Protein AF-A0A9E4C520-F1 (afdb_monomer)

Mean predicted aligned error: 3.68 Å

Sequence (93 aa):
MQLLPQGQRRDLLSVALSRIVNEYQDHILPVDRKGAEWAAAFRTQAHRGGRVLDLGDALVAGTARAHELSVATRNVADFNGLDVDVINPWESR

Nearest PDB structures (foldseek):
  2h1c-assembly1_A  TM=8.422E-01  e=7.963E-05  Neisseria gon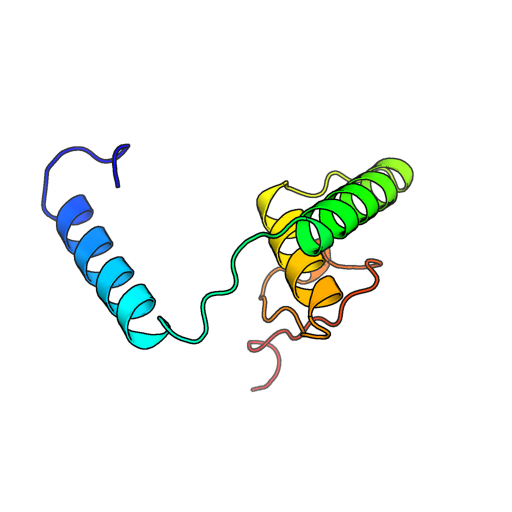orrhoeae
  2h1o-assembly1_A  TM=8.471E-01  e=1.964E-04  Neisseria gonorrhoeae
  5ecw-assembly1_A  TM=9.481E-01  e=1.07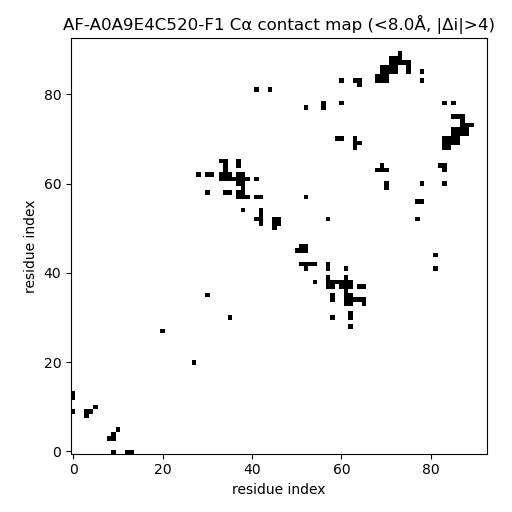0E-02  Shigella flexneri
  9h6a-assembly1_A  TM=8.437E-01  e=1.003E-02  Escherichia coli KLY
  6nkl-assembly1_A  TM=7.967E-01  e=1.240E-01  Haemophilus influenzae

Structure (mmCIF, N/CA/C/O backbone):
data_AF-A0A9E4C520-F1
#
_entry.id   AF-A0A9E4C520-F1
#
loop_
_atom_site.group_PDB
_atom_site.id
_atom_site.type_symbol
_atom_site.label_atom_id
_atom_site.label_alt_id
_atom_site.label_comp_id
_atom_site.label_asym_id
_atom_site.label_entity_id
_atom_site.label_seq_id
_atom_site.pdbx_PDB_ins_code
_atom_site.Cartn_x
_atom_site.Cartn_y
_atom_site.Cartn_z
_atom_site.occupancy
_atom_site.B_iso_or_equiv
_atom_site.auth_seq_id
_atom_site.auth_comp_id
_atom_site.auth_asym_id
_atom_site.auth_atom_id
_atom_site.pdbx_PDB_model_num
ATOM 1 N N . MET A 1 1 ? -3.933 10.134 14.129 1.00 73.44 1 MET A N 1
ATOM 2 C CA . MET A 1 1 ? -4.617 10.492 15.395 1.00 73.44 1 MET A CA 1
ATOM 3 C C . MET A 1 1 ? -3.678 11.117 16.418 1.00 73.44 1 MET A C 1
ATOM 5 O O . MET A 1 1 ? -3.966 12.207 16.883 1.00 73.44 1 MET A O 1
ATOM 9 N N . GLN A 1 2 ? -2.563 10.464 16.757 1.00 82.56 2 GLN A N 1
ATOM 10 C CA . GLN A 1 2 ? -1.687 10.867 17.870 1.00 82.56 2 GLN A CA 1
ATOM 11 C C . GLN A 1 2 ? -0.915 12.182 17.653 1.00 82.56 2 GLN A C 1
ATOM 13 O O . GLN A 1 2 ? -0.540 12.827 18.620 1.00 82.56 2 GLN A O 1
ATOM 18 N N . LEU A 1 3 ? -0.733 12.611 16.399 1.00 91.19 3 LEU A N 1
ATOM 19 C CA . LEU A 1 3 ? -0.137 13.912 16.064 1.00 91.19 3 LEU A CA 1
ATOM 20 C C . LEU A 1 3 ? -1.140 15.081 16.123 1.00 91.19 3 LEU A C 1
ATOM 22 O O . LEU A 1 3 ? -0.749 16.229 15.939 1.00 91.19 3 LEU A O 1
ATOM 26 N N . LEU A 1 4 ? -2.435 14.810 16.338 1.00 92.06 4 LEU A N 1
ATOM 27 C CA . LEU A 1 4 ? -3.453 15.852 16.468 1.00 92.06 4 LEU A CA 1
ATOM 28 C C . LEU A 1 4 ? -3.657 16.201 17.948 1.00 92.06 4 LEU A C 1
ATOM 30 O O . LEU A 1 4 ? -3.805 15.282 18.762 1.00 92.06 4 LEU A O 1
ATOM 34 N N . PRO A 1 5 ? -3.756 17.498 18.298 1.00 94.88 5 PRO A N 1
ATOM 35 C CA . PRO A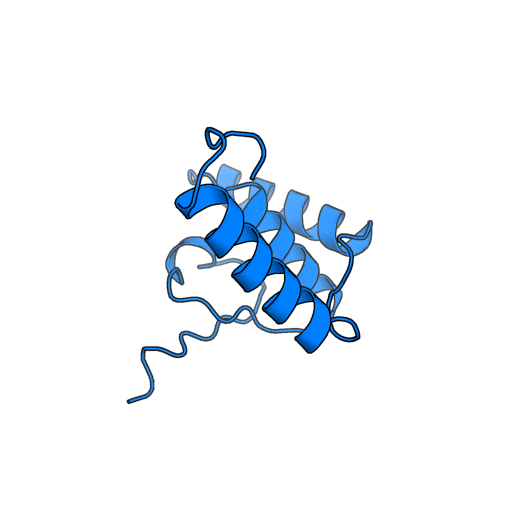 1 5 ? -4.196 17.912 19.623 1.00 94.88 5 PRO A CA 1
ATOM 36 C C . PRO A 1 5 ? -5.543 17.284 19.981 1.00 94.88 5 PRO A C 1
ATOM 38 O O . PRO A 1 5 ? -6.365 16.982 19.110 1.00 94.88 5 PRO A O 1
ATOM 41 N N . GLN A 1 6 ? -5.786 17.102 21.276 1.00 93.25 6 GLN A N 1
ATOM 42 C CA . GLN A 1 6 ? -7.097 16.675 21.748 1.00 93.25 6 GLN A CA 1
ATOM 43 C C . GLN A 1 6 ? -8.171 17.692 21.345 1.00 93.25 6 GLN A C 1
ATOM 45 O O . GLN A 1 6 ? -8.002 18.892 21.542 1.00 93.25 6 GLN A O 1
ATOM 50 N N . GLY A 1 7 ? -9.272 17.202 20.775 1.00 95.75 7 GLY A N 1
ATOM 51 C CA . GLY A 1 7 ? -10.397 18.032 20.368 1.00 95.75 7 GLY A CA 1
ATOM 52 C C . GLY A 1 7 ? -11.216 17.406 19.244 1.00 95.75 7 GLY A C 1
ATOM 53 O O . GLY A 1 7 ? -10.881 16.347 18.710 1.00 95.75 7 GLY A O 1
ATOM 54 N N . GLN A 1 8 ? -12.264 18.121 18.840 1.00 96.00 8 GLN A N 1
ATOM 55 C CA . GLN A 1 8 ? -13.292 17.637 17.917 1.00 96.00 8 GLN A CA 1
ATOM 56 C C . GLN A 1 8 ? -12.728 17.057 16.611 1.00 96.00 8 GLN A C 1
ATOM 58 O O . GLN A 1 8 ? -13.182 16.014 16.149 1.00 96.00 8 GLN A O 1
ATOM 63 N N . ARG A 1 9 ? -11.706 17.694 16.021 1.00 95.06 9 ARG A N 1
ATOM 64 C CA . ARG A 1 9 ? -11.078 17.215 14.778 1.00 95.06 9 ARG A CA 1
ATOM 65 C C . ARG A 1 9 ? -10.459 15.828 14.941 1.00 95.06 9 ARG A C 1
ATOM 67 O O . ARG A 1 9 ? -10.590 14.999 14.045 1.00 95.06 9 ARG A O 1
ATOM 74 N N . ARG A 1 10 ? -9.767 15.591 16.059 1.00 95.88 10 ARG A N 1
ATOM 75 C CA . ARG A 1 10 ? -9.177 14.289 16.372 1.00 95.88 10 ARG A CA 1
ATOM 76 C C . ARG A 1 10 ? -10.292 13.257 16.498 1.00 95.88 10 ARG A C 1
ATOM 78 O O . ARG A 1 10 ? -10.261 12.251 15.803 1.00 95.88 10 ARG A O 1
ATOM 85 N N . ASP A 1 11 ? -11.306 13.561 17.298 1.00 96.12 11 ASP A N 1
ATOM 86 C CA . ASP A 1 11 ? -12.367 12.610 17.620 1.00 96.12 11 ASP A CA 1
ATOM 87 C C . ASP A 1 11 ? -13.167 12.207 16.370 1.00 96.12 11 ASP A C 1
ATOM 89 O O . ASP A 1 11 ? -13.339 11.011 16.116 1.00 96.12 11 ASP A O 1
ATOM 93 N N . LEU A 1 12 ? -13.541 13.179 15.528 1.00 95.81 12 LEU A N 1
ATOM 94 C CA . LEU A 1 12 ? -14.223 12.931 14.253 1.00 95.81 12 LEU A CA 1
ATOM 95 C C . LEU A 1 12 ? -13.399 12.049 13.307 1.00 95.81 12 LEU A C 1
ATOM 97 O O . LEU A 1 12 ? -13.954 11.141 12.691 1.00 95.81 12 LEU A O 1
ATOM 101 N N . LEU A 1 13 ? -12.084 12.275 13.210 1.00 96.06 13 LEU A N 1
ATOM 102 C CA . LEU A 1 13 ? -11.210 11.450 12.373 1.00 96.06 13 LEU A CA 1
ATOM 103 C C . LEU A 1 13 ? -11.109 10.013 12.888 1.00 96.06 13 LEU A C 1
ATOM 105 O O . LEU A 1 13 ? -11.148 9.093 12.076 1.00 96.06 13 LEU A O 1
ATOM 109 N N . SER A 1 14 ? -11.025 9.794 14.204 1.00 95.31 14 SER A N 1
ATOM 110 C CA . SER A 1 14 ? -11.074 8.427 14.747 1.00 95.31 14 SER A CA 1
ATOM 111 C C . SER A 1 14 ? -12.394 7.740 14.457 1.00 95.31 14 SER A C 1
ATOM 113 O O . SER A 1 14 ? -12.379 6.591 14.041 1.00 95.31 14 SER A O 1
ATOM 115 N N . VAL A 1 15 ? -13.525 8.425 14.640 1.00 96.56 15 VAL A N 1
ATOM 116 C 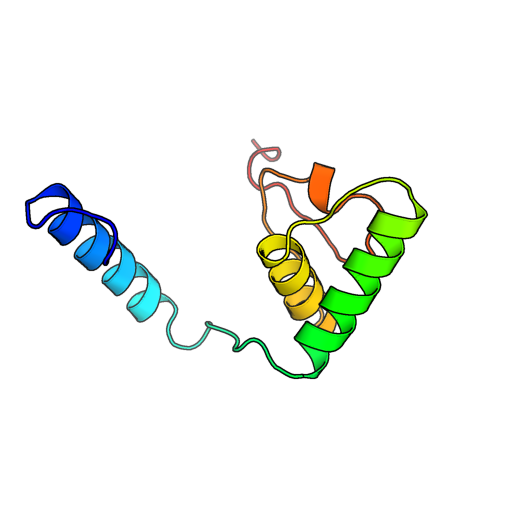CA . VAL A 1 15 ? -14.838 7.826 14.366 1.00 96.56 15 VAL A CA 1
ATOM 117 C C . VAL A 1 15 ? -14.961 7.457 12.890 1.00 96.56 15 VAL A C 1
ATOM 119 O O . VAL A 1 15 ? -15.393 6.351 12.576 1.00 96.56 15 VAL A O 1
ATOM 122 N N . ALA A 1 16 ? -14.559 8.352 11.985 1.00 96.31 16 ALA A N 1
ATOM 123 C CA . ALA A 1 16 ? -14.580 8.083 10.551 1.00 96.31 16 ALA A CA 1
ATOM 124 C C . ALA A 1 16 ? -13.670 6.902 10.176 1.00 96.31 16 ALA A C 1
ATOM 126 O O . ALA A 1 16 ? -14.103 6.006 9.455 1.00 96.31 16 ALA A O 1
ATOM 127 N N . LEU A 1 17 ? -12.445 6.861 10.710 1.00 95.75 17 LEU A N 1
ATOM 128 C CA . LEU A 1 17 ? -11.503 5.775 10.446 1.00 95.75 17 LEU A CA 1
ATOM 129 C C . LEU A 1 17 ? -12.015 4.434 10.980 1.00 95.75 17 LEU A C 1
ATOM 131 O O . LEU A 1 17 ? -12.023 3.457 10.239 1.00 95.75 17 LEU A O 1
ATOM 135 N N . SER A 1 18 ? -12.478 4.384 12.232 1.00 96.56 18 SER A N 1
ATOM 136 C CA . SER A 1 18 ? -13.002 3.154 12.833 1.00 96.56 18 SER A CA 1
ATOM 137 C C . SER A 1 18 ? -14.201 2.608 12.065 1.00 96.56 18 SER A C 1
ATOM 139 O O . SER A 1 18 ? -14.334 1.397 11.942 1.00 96.56 18 SER A O 1
ATOM 141 N N . ARG A 1 19 ? -15.062 3.479 11.521 1.00 97.62 19 ARG A N 1
ATOM 142 C CA . ARG A 1 19 ? -16.180 3.044 10.672 1.00 97.62 19 ARG A CA 1
ATOM 143 C C . ARG A 1 19 ? -15.685 2.314 9.427 1.00 97.62 19 ARG A C 1
ATOM 145 O O . ARG A 1 19 ? -16.122 1.196 9.201 1.00 97.62 19 ARG A O 1
ATOM 152 N N . ILE A 1 20 ? -14.743 2.905 8.689 1.00 96.56 20 ILE A N 1
ATOM 153 C CA . ILE A 1 20 ? -14.182 2.292 7.475 1.00 96.56 20 ILE A CA 1
ATOM 154 C C . ILE A 1 20 ? -13.465 0.980 7.816 1.00 96.56 20 ILE A C 1
ATOM 156 O O . ILE A 1 20 ? -13.693 -0.033 7.169 1.00 96.56 20 ILE A O 1
ATOM 160 N N . VAL A 1 21 ? -12.629 0.968 8.857 1.00 96.31 21 VAL A N 1
ATOM 161 C CA . VAL A 1 21 ? -11.892 -0.243 9.257 1.00 96.31 21 VAL A CA 1
ATOM 162 C C . VAL A 1 21 ? -12.844 -1.379 9.634 1.00 96.31 21 VAL A C 1
ATOM 164 O O . VAL A 1 21 ? -12.617 -2.513 9.230 1.00 96.31 21 VAL A O 1
ATOM 167 N N . ASN A 1 22 ? -13.922 -1.078 10.360 1.00 97.19 22 ASN A N 1
ATOM 168 C CA . ASN A 1 22 ? -14.913 -2.086 10.731 1.00 97.19 22 ASN A CA 1
ATOM 169 C C . ASN A 1 22 ? -15.725 -2.572 9.523 1.00 97.19 22 ASN A C 1
ATOM 171 O O . ASN A 1 22 ? -16.004 -3.761 9.421 1.00 97.19 22 ASN A O 1
ATOM 175 N N . GLU A 1 23 ? -16.098 -1.670 8.612 1.00 97.81 23 GLU A N 1
ATOM 176 C CA . GLU A 1 23 ? -16.855 -2.010 7.402 1.00 97.81 23 GLU A CA 1
ATOM 177 C C . GLU A 1 23 ? -16.080 -2.971 6.488 1.00 97.81 23 GLU A C 1
ATOM 179 O O . GLU A 1 23 ? -16.664 -3.902 5.942 1.00 97.81 23 GLU A O 1
ATOM 184 N N . TYR A 1 24 ? -14.759 -2.800 6.384 1.00 96.62 24 TYR A N 1
ATOM 185 C CA . TYR A 1 24 ? -13.889 -3.608 5.523 1.00 96.62 24 TYR A CA 1
ATOM 186 C C . TYR A 1 24 ? -13.053 -4.645 6.284 1.00 96.62 24 TYR A C 1
ATOM 188 O O . TYR A 1 24 ? -12.094 -5.159 5.720 1.00 96.62 24 TYR A O 1
ATOM 196 N N . GLN A 1 25 ? -13.381 -4.974 7.537 1.00 96.12 25 GLN A N 1
ATOM 197 C CA . GLN A 1 25 ? -12.525 -5.788 8.419 1.00 96.12 25 GLN A CA 1
ATOM 198 C C . GLN A 1 25 ? -12.028 -7.104 7.788 1.00 9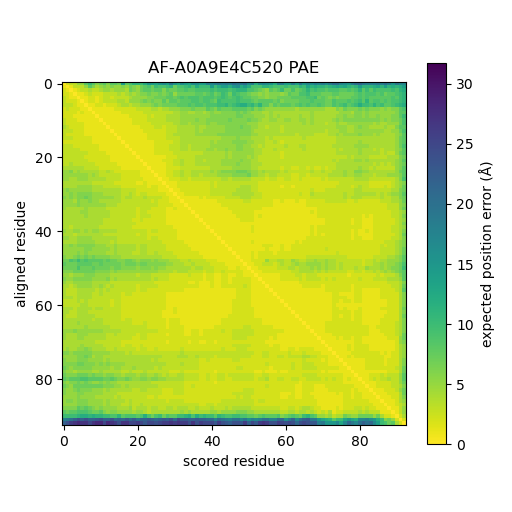6.12 25 GLN A C 1
ATOM 200 O O . GLN A 1 25 ? -10.854 -7.440 7.921 1.00 96.12 25 GLN A O 1
ATOM 205 N N . ASP A 1 26 ? -12.883 -7.794 7.027 1.00 96.38 26 ASP A N 1
ATOM 206 C CA . ASP A 1 26 ? -12.558 -9.071 6.368 1.00 96.38 26 ASP A CA 1
ATOM 207 C C . ASP A 1 26 ? -11.759 -8.903 5.059 1.00 96.38 26 ASP A C 1
ATOM 209 O O . ASP A 1 26 ? -11.355 -9.880 4.433 1.00 96.38 26 ASP A O 1
ATOM 213 N N . HIS A 1 27 ? -11.544 -7.659 4.630 1.00 95.50 27 HIS A N 1
ATOM 214 C CA . HIS A 1 27 ? -10.922 -7.269 3.361 1.00 95.50 27 HIS A CA 1
ATOM 215 C C . HIS A 1 27 ? -9.678 -6.388 3.578 1.00 95.50 27 HIS A C 1
ATOM 217 O O . HIS A 1 27 ? -9.156 -5.795 2.633 1.00 95.50 27 HIS A O 1
ATOM 223 N N . ILE A 1 28 ? -9.183 -6.292 4.818 1.00 95.56 28 ILE A N 1
ATOM 224 C CA . ILE A 1 28 ? -7.922 -5.616 5.138 1.00 95.56 28 ILE A CA 1
ATOM 225 C C . ILE A 1 28 ? -6.793 -6.638 5.046 1.00 95.56 28 ILE A C 1
ATOM 227 O O . ILE A 1 28 ? -6.614 -7.482 5.924 1.00 95.56 28 ILE A O 1
ATOM 231 N N . LEU A 1 29 ? -6.008 -6.541 3.976 1.00 95.69 29 LEU A N 1
ATOM 232 C CA . LEU A 1 29 ? -4.829 -7.380 3.804 1.00 95.69 29 LEU A CA 1
ATOM 233 C C . LEU A 1 29 ? -3.672 -6.867 4.675 1.00 95.69 29 LEU A C 1
ATOM 235 O O . LEU A 1 29 ? -3.370 -5.668 4.648 1.00 95.69 29 LEU A O 1
ATOM 239 N N . PRO A 1 30 ? -2.996 -7.745 5.438 1.00 94.88 30 PRO A N 1
ATOM 240 C CA . PRO A 1 30 ? -1.766 -7.372 6.112 1.00 94.88 30 PRO A CA 1
ATOM 241 C C . PRO A 1 30 ? -0.651 -7.151 5.086 1.00 94.88 30 PRO A C 1
ATOM 243 O O . PRO A 1 30 ? -0.596 -7.810 4.049 1.00 94.88 30 PRO A O 1
ATOM 246 N N . VAL A 1 31 ? 0.296 -6.275 5.417 1.00 92.25 31 VAL A N 1
ATOM 247 C CA . VAL A 1 31 ? 1.569 -6.219 4.692 1.00 92.25 31 VAL A CA 1
ATOM 248 C C . VAL A 1 31 ? 2.390 -7.434 5.108 1.00 92.25 31 VAL A C 1
ATOM 250 O O . VAL A 1 31 ? 2.991 -7.455 6.184 1.00 92.25 31 VAL A O 1
ATOM 253 N N . ASP A 1 32 ? 2.378 -8.464 4.272 1.00 95.62 32 ASP A N 1
ATOM 254 C CA . ASP A 1 32 ? 3.144 -9.682 4.491 1.00 95.62 32 ASP A CA 1
ATOM 255 C C . ASP A 1 32 ? 4.532 -9.618 3.829 1.00 95.62 32 ASP A C 1
ATOM 257 O O . ASP A 1 32 ? 4.925 -8.636 3.188 1.00 95.62 32 ASP A O 1
ATOM 261 N N . ARG A 1 33 ? 5.311 -10.690 3.996 1.00 98.12 33 ARG A N 1
ATOM 262 C CA . ARG A 1 33 ? 6.654 -10.786 3.414 1.00 98.12 33 ARG A CA 1
ATOM 263 C C . ARG A 1 33 ? 6.630 -10.662 1.886 1.00 98.12 33 ARG A C 1
ATOM 265 O O . ARG A 1 33 ? 7.502 -9.999 1.334 1.00 98.12 33 ARG A O 1
ATOM 272 N N . LYS A 1 34 ? 5.657 -11.280 1.208 1.00 97.81 34 LYS A N 1
ATOM 273 C CA . LYS A 1 34 ? 5.580 -11.283 -0.260 1.00 97.81 34 LYS A CA 1
ATOM 274 C C . LYS A 1 34 ? 5.273 -9.875 -0.775 1.00 97.81 34 LYS A C 1
ATOM 276 O O . LYS A 1 34 ? 5.924 -9.415 -1.711 1.00 97.81 34 LYS A O 1
ATOM 281 N N . GLY A 1 35 ? 4.345 -9.167 -0.132 1.00 98.06 35 GLY A N 1
ATOM 282 C CA . GLY A 1 35 ? 4.046 -7.766 -0.421 1.00 98.06 35 GLY A CA 1
ATOM 283 C C . GLY A 1 35 ? 5.256 -6.855 -0.201 1.00 98.06 35 GLY A C 1
ATOM 284 O O . GLY A 1 35 ? 5.566 -6.022 -1.053 1.00 98.06 35 GLY A O 1
ATOM 285 N N . ALA A 1 36 ? 5.997 -7.054 0.894 1.00 98.38 36 ALA A N 1
ATOM 286 C CA . ALA A 1 36 ? 7.208 -6.287 1.190 1.00 98.38 36 ALA A CA 1
ATOM 287 C C . ALA A 1 36 ? 8.354 -6.543 0.188 1.00 98.38 36 ALA A C 1
ATOM 289 O O . ALA A 1 36 ? 9.056 -5.606 -0.197 1.00 98.38 36 ALA A O 1
ATOM 290 N N . GLU A 1 37 ? 8.534 -7.788 -0.266 1.00 98.50 37 GLU A N 1
ATOM 291 C CA . GLU A 1 37 ? 9.518 -8.150 -1.297 1.00 98.50 37 GLU A CA 1
ATOM 292 C C . GLU A 1 37 ? 9.216 -7.445 -2.629 1.00 98.50 37 GLU A C 1
ATOM 294 O O . GLU A 1 37 ? 10.110 -6.830 -3.221 1.00 98.50 37 GLU A O 1
ATOM 299 N N . TRP A 1 38 ? 7.951 -7.439 -3.062 1.00 98.31 38 TRP A N 1
ATOM 300 C CA . TRP A 1 38 ? 7.533 -6.688 -4.250 1.00 98.31 38 TRP A CA 1
ATOM 301 C C . TRP A 1 38 ? 7.704 -5.178 -4.083 1.00 98.31 38 TRP A C 1
ATOM 303 O O . TRP A 1 38 ? 8.208 -4.515 -4.990 1.00 98.31 38 TRP A O 1
ATOM 313 N N . ALA A 1 39 ? 7.367 -4.629 -2.916 1.00 98.38 39 ALA A N 1
ATOM 314 C CA . ALA A 1 39 ? 7.571 -3.213 -2.628 1.00 98.38 39 ALA A CA 1
ATOM 315 C C . ALA A 1 39 ? 9.051 -2.810 -2.763 1.00 98.38 39 ALA A C 1
ATOM 317 O O . ALA A 1 39 ? 9.374 -1.786 -3.372 1.00 98.38 39 ALA A O 1
ATOM 318 N N . ALA A 1 40 ? 9.973 -3.630 -2.249 1.00 98.31 40 ALA A N 1
ATOM 319 C CA . ALA A 1 40 ? 11.410 -3.404 -2.393 1.00 98.31 40 ALA A CA 1
ATOM 320 C C . ALA A 1 40 ? 11.867 -3.467 -3.863 1.00 98.31 40 ALA A C 1
ATOM 322 O O . ALA A 1 40 ? 12.679 -2.639 -4.297 1.00 98.31 40 ALA A O 1
ATOM 323 N N . ALA A 1 41 ? 11.321 -4.405 -4.643 1.00 98.31 41 ALA A N 1
ATOM 324 C CA . ALA A 1 41 ? 11.593 -4.517 -6.073 1.00 98.31 41 ALA A CA 1
ATOM 325 C C . ALA A 1 41 ? 11.120 -3.270 -6.841 1.00 98.31 41 ALA A C 1
ATOM 327 O O . ALA A 1 41 ? 11.907 -2.679 -7.585 1.00 98.31 41 ALA A O 1
ATOM 328 N N . PHE A 1 42 ? 9.895 -2.798 -6.596 1.00 98.25 42 PHE A N 1
ATOM 329 C CA . PHE A 1 42 ? 9.350 -1.595 -7.232 1.00 98.25 42 PHE A CA 1
ATOM 330 C C . PHE A 1 42 ? 10.117 -0.327 -6.865 1.00 98.25 42 PHE A C 1
ATOM 332 O O . PHE A 1 42 ? 10.434 0.475 -7.745 1.00 98.25 42 PHE A O 1
ATOM 339 N N . ARG A 1 43 ? 10.513 -0.153 -5.597 1.00 98.06 43 ARG A N 1
ATOM 340 C CA . ARG A 1 43 ? 11.362 0.988 -5.207 1.00 98.06 43 ARG A CA 1
ATOM 341 C C . ARG A 1 43 ? 12.730 0.936 -5.879 1.00 98.06 43 ARG A C 1
ATOM 343 O O . ARG A 1 43 ? 13.233 1.971 -6.307 1.00 98.06 43 ARG A O 1
ATOM 350 N N . THR A 1 44 ? 13.310 -0.256 -6.020 1.00 97.75 44 THR A N 1
ATOM 351 C CA . THR A 1 44 ? 14.577 -0.449 -6.743 1.00 97.75 44 THR A CA 1
ATOM 352 C C . THR A 1 44 ? 14.433 -0.109 -8.227 1.00 97.75 44 THR A C 1
ATOM 354 O O . THR A 1 44 ? 15.286 0.581 -8.784 1.00 97.75 44 THR A O 1
ATOM 357 N N . GLN A 1 45 ? 13.349 -0.556 -8.866 1.00 96.94 45 GLN A N 1
ATOM 358 C CA . GLN A 1 45 ? 13.033 -0.239 -10.259 1.00 96.94 45 GLN A CA 1
ATOM 359 C C . GLN A 1 45 ? 12.868 1.272 -10.462 1.00 96.94 45 GLN A C 1
ATOM 361 O O . GLN A 1 45 ? 13.518 1.846 -11.335 1.00 96.94 45 GLN A O 1
ATOM 366 N N . ALA A 1 46 ? 12.058 1.922 -9.621 1.00 96.12 46 ALA A N 1
ATOM 367 C CA . ALA A 1 46 ? 11.850 3.365 -9.645 1.00 96.12 46 ALA A CA 1
ATOM 368 C C . ALA A 1 46 ? 13.180 4.119 -9.494 1.00 96.12 46 ALA A C 1
ATOM 370 O O . ALA A 1 46 ? 13.503 4.981 -10.313 1.00 96.12 46 ALA A O 1
ATOM 371 N N . HIS A 1 47 ? 13.997 3.728 -8.513 1.00 96.50 47 HIS A N 1
ATOM 372 C CA . HIS A 1 47 ? 15.291 4.355 -8.263 1.00 96.50 47 HIS A CA 1
ATOM 373 C C . HIS A 1 47 ? 16.238 4.247 -9.465 1.00 96.50 47 HIS A C 1
ATOM 375 O O . HIS A 1 47 ? 16.847 5.239 -9.861 1.00 96.50 47 HIS A O 1
ATOM 381 N N . ARG A 1 48 ? 16.315 3.070 -10.104 1.00 95.94 48 ARG A N 1
ATOM 382 C CA . ARG A 1 48 ? 17.095 2.874 -11.341 1.00 95.94 48 ARG A CA 1
ATOM 383 C C . ARG A 1 48 ? 16.585 3.729 -12.503 1.00 95.94 48 ARG A C 1
ATOM 385 O O . ARG A 1 48 ? 17.376 4.114 -13.355 1.00 95.94 48 ARG A O 1
ATOM 392 N N . GLY A 1 49 ? 15.293 4.044 -12.517 1.00 93.62 49 GLY A N 1
ATOM 393 C CA . GLY A 1 49 ? 14.667 4.973 -13.457 1.00 93.62 49 GLY A CA 1
ATOM 394 C C . GLY A 1 49 ? 14.782 6.453 -13.072 1.00 93.62 49 GLY A C 1
ATOM 395 O O . GLY A 1 49 ? 14.128 7.278 -13.701 1.00 93.62 49 GLY A O 1
ATOM 396 N N . GLY A 1 50 ? 15.556 6.808 -12.038 1.00 95.06 50 GLY A N 1
ATOM 397 C CA . GLY A 1 50 ? 15.752 8.199 -11.609 1.00 95.06 50 GLY A CA 1
ATOM 398 C C . GLY A 1 50 ? 14.563 8.814 -10.861 1.00 95.06 50 GLY A C 1
ATO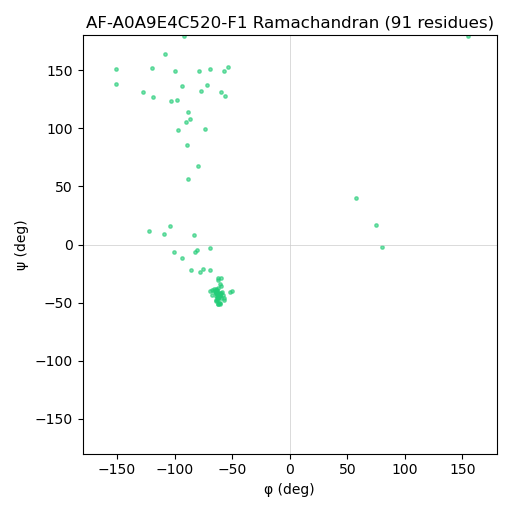M 399 O O . GLY A 1 50 ? 14.492 10.033 -10.723 1.00 95.06 50 GLY A O 1
ATOM 400 N N . ARG A 1 51 ? 13.630 7.990 -10.373 1.00 94.88 51 ARG A N 1
ATOM 401 C CA . ARG A 1 51 ? 12.430 8.416 -9.638 1.00 94.88 51 ARG A CA 1
ATOM 402 C C . ARG A 1 51 ? 12.409 7.823 -8.232 1.00 94.88 51 ARG A C 1
ATOM 404 O O . ARG A 1 51 ? 12.966 6.758 -7.975 1.00 94.88 51 ARG A O 1
ATOM 411 N N . VAL A 1 52 ? 11.766 8.520 -7.301 1.00 94.19 52 VAL A N 1
ATOM 412 C CA . VAL A 1 52 ? 11.555 8.034 -5.933 1.00 94.19 52 VAL A CA 1
ATOM 413 C C . VAL A 1 52 ? 10.112 7.569 -5.820 1.00 94.19 52 VAL A C 1
ATOM 415 O O . VAL A 1 52 ? 9.204 8.345 -6.086 1.00 94.19 52 VAL A O 1
ATOM 418 N N . LEU A 1 53 ? 9.915 6.310 -5.431 1.00 96.19 53 LEU A N 1
ATOM 419 C CA . LEU A 1 53 ? 8.608 5.780 -5.051 1.00 96.19 53 LEU A CA 1
ATOM 420 C C . LEU A 1 53 ? 8.492 5.807 -3.523 1.00 96.19 53 LEU A C 1
ATOM 422 O O . LEU A 1 53 ? 9.370 5.263 -2.828 1.00 96.19 53 LEU A O 1
ATOM 426 N N . ASP A 1 54 ? 7.441 6.461 -3.019 1.00 96.94 54 ASP A N 1
ATOM 427 C CA . ASP A 1 54 ? 7.144 6.520 -1.587 1.00 96.94 54 ASP A CA 1
ATOM 428 C C . ASP A 1 54 ? 6.985 5.110 -1.002 1.00 96.94 54 ASP A C 1
ATOM 430 O O . ASP A 1 54 ? 6.586 4.166 -1.688 1.00 96.94 54 ASP A O 1
ATOM 434 N N . LEU A 1 55 ? 7.339 4.942 0.274 1.00 96.94 55 LEU A N 1
ATOM 435 C CA . LEU A 1 55 ? 7.241 3.635 0.920 1.00 96.94 55 LEU A CA 1
ATOM 436 C C . LEU A 1 55 ? 5.787 3.151 0.996 1.00 96.94 55 LEU A C 1
ATOM 438 O O . LEU A 1 55 ? 5.548 1.966 0.780 1.00 96.94 55 LEU A O 1
ATOM 442 N N . GLY A 1 56 ? 4.831 4.037 1.284 1.00 97.25 56 GLY A N 1
ATOM 443 C CA . GLY A 1 56 ? 3.414 3.695 1.354 1.00 97.25 56 GLY A CA 1
ATOM 444 C C . GLY A 1 56 ? 2.890 3.191 0.014 1.00 97.25 56 GLY A C 1
ATOM 445 O O . GLY A 1 56 ? 2.340 2.092 -0.049 1.00 97.25 56 GLY A O 1
ATOM 446 N N . ASP A 1 57 ? 3.148 3.932 -1.065 1.00 97.69 57 ASP A N 1
ATOM 447 C CA . ASP A 1 57 ? 2.730 3.539 -2.417 1.00 97.69 57 ASP A CA 1
ATOM 448 C C . ASP A 1 57 ? 3.403 2.241 -2.872 1.00 97.69 57 ASP A C 1
ATOM 450 O O . ASP A 1 57 ? 2.753 1.372 -3.455 1.00 97.69 57 ASP A O 1
ATOM 454 N N . ALA A 1 58 ? 4.683 2.051 -2.541 1.00 98.12 58 ALA A N 1
ATOM 455 C CA . ALA A 1 58 ? 5.379 0.801 -2.820 1.00 98.12 58 ALA A CA 1
ATOM 456 C C . ALA A 1 58 ? 4.758 -0.394 -2.087 1.00 98.12 58 ALA A C 1
ATOM 458 O O . ALA A 1 58 ? 4.637 -1.465 -2.676 1.00 98.12 58 ALA A O 1
ATOM 459 N N . LEU A 1 59 ? 4.366 -0.228 -0.820 1.00 98.44 59 LEU A N 1
ATOM 460 C CA . LEU A 1 59 ? 3.707 -1.282 -0.045 1.00 98.44 59 LEU A CA 1
ATOM 461 C C . LEU A 1 59 ? 2.309 -1.592 -0.589 1.00 98.44 59 LEU A C 1
ATOM 463 O O . LEU A 1 59 ? 1.947 -2.765 -0.673 1.00 98.44 59 LEU A O 1
ATOM 467 N N . VAL A 1 60 ? 1.549 -0.577 -1.010 1.00 98.06 60 VAL A N 1
ATOM 468 C CA . VAL A 1 60 ? 0.246 -0.763 -1.668 1.00 98.06 60 VAL A CA 1
ATOM 469 C C . VAL A 1 60 ? 0.412 -1.520 -2.987 1.00 98.06 60 VAL A C 1
ATOM 471 O O . VAL A 1 60 ? -0.230 -2.553 -3.176 1.00 98.06 60 VAL A O 1
ATOM 474 N N . ALA A 1 61 ? 1.320 -1.073 -3.862 1.00 98.12 61 ALA A N 1
ATOM 475 C CA . ALA A 1 61 ? 1.616 -1.737 -5.132 1.00 98.12 61 ALA A CA 1
ATOM 476 C C . ALA A 1 61 ? 2.111 -3.173 -4.925 1.00 98.12 61 ALA A C 1
ATOM 478 O O . ALA A 1 61 ? 1.650 -4.099 -5.588 1.00 98.12 61 ALA A O 1
ATOM 479 N N . GLY A 1 62 ? 3.044 -3.365 -3.990 1.00 98.31 62 GLY A N 1
ATOM 480 C CA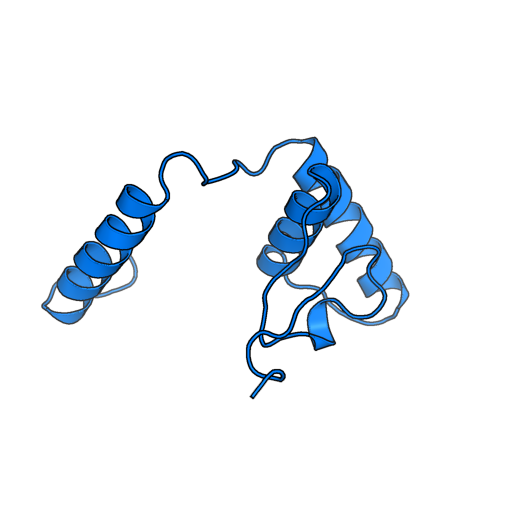 . GLY A 1 62 ? 3.631 -4.666 -3.699 1.00 98.31 62 GLY A CA 1
ATOM 481 C C . GLY A 1 62 ? 2.608 -5.658 -3.156 1.00 98.31 62 GLY A C 1
ATOM 482 O O . GLY A 1 62 ? 2.579 -6.806 -3.593 1.00 98.31 62 GLY A O 1
ATOM 483 N N . THR A 1 63 ? 1.719 -5.205 -2.269 1.00 98.31 63 THR A N 1
ATOM 484 C CA . THR A 1 63 ? 0.605 -6.018 -1.758 1.00 98.31 63 THR A CA 1
ATOM 485 C C . THR A 1 63 ? -0.366 -6.369 -2.883 1.00 98.31 63 THR A C 1
ATOM 487 O O . THR A 1 63 ? -0.686 -7.541 -3.065 1.00 98.31 63 THR A O 1
ATOM 490 N N . ALA A 1 64 ? -0.778 -5.395 -3.700 1.00 98.12 64 ALA A N 1
ATOM 491 C CA . ALA A 1 64 ? -1.660 -5.655 -4.835 1.00 98.12 64 ALA A CA 1
ATOM 492 C C . ALA A 1 64 ? -1.052 -6.696 -5.791 1.00 98.12 64 ALA A C 1
ATOM 494 O O . ALA A 1 64 ? -1.695 -7.693 -6.115 1.00 98.12 64 ALA A O 1
ATOM 495 N N . ARG A 1 65 ? 0.233 -6.551 -6.136 1.00 97.94 65 ARG A N 1
ATOM 496 C CA . ARG A 1 65 ? 0.938 -7.511 -6.991 1.00 97.94 65 ARG A CA 1
ATOM 497 C C . ARG A 1 65 ? 1.056 -8.900 -6.363 1.00 97.94 65 ARG A C 1
ATOM 499 O O . ARG A 1 65 ? 0.895 -9.903 -7.058 1.00 97.94 65 ARG A O 1
ATOM 506 N N . ALA A 1 66 ? 1.323 -8.978 -5.061 1.00 97.69 66 ALA A N 1
ATOM 507 C CA . ALA A 1 66 ? 1.440 -10.241 -4.337 1.00 97.69 66 ALA A CA 1
ATOM 508 C C . ALA A 1 66 ? 0.140 -11.063 -4.342 1.00 97.69 66 ALA A C 1
ATOM 510 O O . ALA A 1 66 ? 0.218 -12.298 -4.318 1.00 97.69 66 A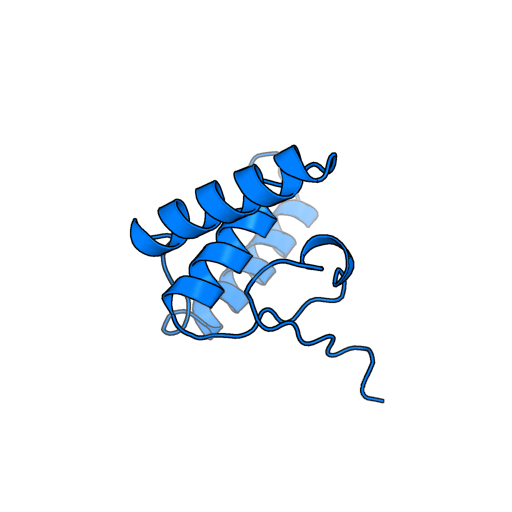LA A O 1
ATOM 511 N N . HIS A 1 67 ? -1.008 -10.383 -4.393 1.00 96.81 67 HIS A N 1
ATOM 512 C CA . HIS A 1 67 ? -2.351 -10.958 -4.321 1.00 96.81 67 HIS A CA 1
ATOM 513 C C . HIS A 1 67 ? -3.129 -10.907 -5.648 1.00 96.81 67 HIS A C 1
ATOM 515 O O . HIS A 1 67 ? -4.313 -11.221 -5.646 1.00 96.81 67 HIS A O 1
ATOM 521 N N . GLU A 1 68 ? -2.480 -10.540 -6.761 1.00 96.62 68 GLU A N 1
ATOM 522 C CA . GLU A 1 68 ? -3.108 -10.447 -8.095 1.00 96.62 68 GLU A CA 1
ATOM 523 C C . GLU A 1 68 ? -4.308 -9.479 -8.130 1.00 96.62 68 GLU A C 1
ATOM 525 O O . GLU A 1 68 ? -5.336 -9.733 -8.752 1.00 96.62 68 GLU A O 1
ATOM 530 N N . LEU A 1 69 ? -4.168 -8.348 -7.435 1.00 97.50 69 LEU A N 1
ATOM 531 C CA . LEU A 1 69 ? -5.159 -7.276 -7.356 1.00 97.50 69 LEU A CA 1
ATOM 532 C C . LEU A 1 69 ? -4.707 -6.041 -8.143 1.00 97.50 69 LEU A C 1
ATOM 534 O O . LEU A 1 69 ? -3.523 -5.859 -8.431 1.00 97.50 69 LEU A O 1
ATOM 538 N N . SER A 1 70 ? -5.655 -5.142 -8.410 1.00 97.75 70 SER A N 1
ATOM 539 C CA . SER A 1 70 ? -5.394 -3.824 -8.996 1.00 97.75 70 SER A CA 1
ATOM 540 C C . SER A 1 70 ? -5.385 -2.721 -7.933 1.00 97.75 70 SER A C 1
ATOM 542 O O . SER A 1 70 ? -6.131 -2.771 -6.952 1.00 97.75 70 SER A O 1
ATOM 544 N N . VAL A 1 71 ? -4.587 -1.676 -8.152 1.00 97.75 71 VAL A N 1
ATOM 545 C CA . VAL A 1 71 ? -4.578 -0.463 -7.327 1.00 97.75 71 VAL A CA 1
ATOM 546 C C . VAL A 1 71 ? -5.604 0.530 -7.871 1.00 97.75 71 VAL A C 1
ATOM 548 O O . VAL A 1 71 ? -5.443 1.074 -8.962 1.00 97.75 71 VAL A O 1
ATOM 551 N N . ALA A 1 72 ? -6.649 0.814 -7.094 1.00 96.81 72 ALA A N 1
ATOM 552 C CA . ALA A 1 72 ? -7.594 1.883 -7.403 1.00 96.81 72 ALA A CA 1
ATOM 553 C C . ALA A 1 72 ? -7.088 3.219 -6.832 1.00 96.81 72 ALA A C 1
ATOM 555 O O . ALA A 1 72 ? -7.098 3.424 -5.618 1.00 96.81 72 ALA A O 1
ATOM 556 N N . THR A 1 73 ? -6.635 4.141 -7.684 1.00 96.19 73 THR A N 1
ATOM 557 C CA . THR A 1 73 ? -6.045 5.412 -7.232 1.00 96.19 73 THR A CA 1
ATOM 558 C C . THR A 1 73 ? -6.245 6.541 -8.234 1.00 96.19 73 THR A C 1
ATOM 560 O O . THR A 1 73 ? -6.297 6.329 -9.441 1.00 96.19 73 THR A O 1
ATOM 563 N N . ARG A 1 74 ? -6.312 7.778 -7.730 1.00 96.38 74 ARG A N 1
ATOM 564 C CA . ARG A 1 74 ? -6.209 8.980 -8.571 1.00 96.38 74 ARG A CA 1
ATOM 565 C C . ARG A 1 74 ? -4.753 9.275 -8.952 1.00 96.38 74 ARG A C 1
ATOM 567 O O . ARG A 1 74 ? -4.502 9.954 -9.940 1.00 96.38 74 ARG A O 1
ATOM 574 N N . ASN A 1 75 ? -3.794 8.802 -8.157 1.00 94.56 75 ASN A N 1
ATOM 575 C CA . ASN A 1 75 ? -2.372 9.097 -8.313 1.00 94.56 75 ASN A CA 1
ATOM 576 C C . ASN A 1 75 ? -1.678 8.095 -9.249 1.00 94.56 75 ASN A C 1
ATOM 578 O O . ASN A 1 75 ? -0.736 7.412 -8.863 1.00 94.56 75 ASN A O 1
ATOM 582 N N . VAL A 1 76 ? -2.176 7.965 -10.480 1.00 95.81 76 VAL A N 1
ATOM 583 C CA . VAL A 1 76 ? -1.717 6.937 -11.435 1.00 95.81 76 VAL A CA 1
ATOM 584 C C . VAL A 1 76 ? -0.221 7.073 -11.759 1.00 95.81 76 VAL A C 1
ATOM 586 O O . VAL A 1 76 ? 0.479 6.076 -11.922 1.00 95.81 76 VAL A O 1
ATOM 589 N N . ALA A 1 77 ? 0.297 8.305 -11.791 1.00 93.94 77 ALA A N 1
ATOM 590 C CA . ALA A 1 77 ? 1.674 8.608 -12.186 1.00 93.94 77 ALA A CA 1
ATOM 591 C C . ALA A 1 77 ? 2.752 7.926 -11.318 1.00 93.94 77 ALA A C 1
ATOM 593 O O . ALA A 1 77 ? 3.846 7.614 -11.811 1.00 93.94 77 ALA A O 1
ATOM 594 N N . ASP A 1 78 ? 2.449 7.655 -10.049 1.00 93.06 78 ASP A N 1
ATOM 595 C CA . ASP A 1 78 ? 3.392 7.017 -9.128 1.00 93.06 78 ASP A CA 1
ATOM 596 C C . ASP A 1 78 ? 3.543 5.512 -9.386 1.00 93.06 78 ASP A C 1
ATOM 598 O O . ASP A 1 78 ? 4.604 4.942 -9.121 1.00 93.06 78 ASP A O 1
ATOM 602 N N . PHE A 1 79 ? 2.558 4.900 -10.044 1.00 95.88 79 PHE A N 1
ATOM 603 C CA . PHE A 1 79 ? 2.537 3.473 -10.369 1.00 95.88 79 PHE A CA 1
ATOM 604 C C . PHE A 1 79 ? 2.946 3.176 -11.821 1.00 95.88 79 PHE A C 1
ATOM 606 O O . PHE A 1 79 ? 3.134 2.018 -12.188 1.00 95.88 79 PHE A O 1
ATOM 613 N N . ASN A 1 80 ? 3.143 4.206 -12.650 1.00 92.38 80 ASN A N 1
ATOM 614 C CA . ASN A 1 80 ? 3.540 4.043 -14.048 1.00 92.38 80 ASN A CA 1
ATOM 615 C C . ASN A 1 80 ? 4.842 3.239 -14.200 1.00 92.38 80 ASN A C 1
ATOM 617 O O . ASN A 1 80 ? 5.882 3.586 -13.635 1.00 92.38 80 ASN A O 1
ATOM 621 N N . GLY A 1 81 ? 4.788 2.199 -15.036 1.00 91.25 81 GLY A N 1
ATOM 622 C CA . GLY A 1 81 ? 5.924 1.326 -15.336 1.00 91.25 81 GLY A CA 1
ATOM 623 C C . GLY A 1 81 ? 6.197 0.249 -14.284 1.00 91.25 81 GLY A C 1
ATOM 624 O O . GLY A 1 81 ? 7.106 -0.557 -14.485 1.00 91.25 81 GLY A O 1
ATOM 625 N N 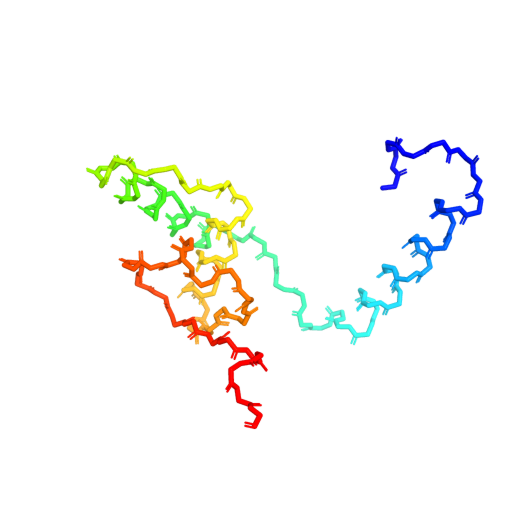. LEU A 1 82 ? 5.432 0.212 -13.190 1.00 96.19 82 LEU A N 1
ATOM 626 C CA . LEU A 1 82 ? 5.428 -0.923 -12.273 1.00 96.19 82 LEU A CA 1
ATOM 627 C C . LEU A 1 82 ? 4.583 -2.057 -12.863 1.00 96.19 82 LEU A C 1
ATOM 629 O O . LEU A 1 82 ? 3.607 -1.819 -13.569 1.00 96.19 82 LEU A O 1
ATOM 633 N N . ASP A 1 83 ? 4.954 -3.294 -12.548 1.00 96.25 83 ASP A N 1
ATOM 634 C CA . ASP A 1 83 ? 4.189 -4.490 -12.916 1.00 96.25 83 ASP A CA 1
ATOM 635 C C . ASP A 1 83 ? 3.006 -4.684 -11.951 1.00 96.25 83 ASP A C 1
ATOM 637 O O . ASP A 1 83 ? 3.018 -5.582 -11.111 1.00 96.25 83 ASP A O 1
ATOM 641 N N . VAL A 1 84 ? 2.030 -3.773 -11.997 1.00 97.00 84 VAL A N 1
ATOM 642 C CA . VAL A 1 84 ? 0.785 -3.818 -11.217 1.00 97.00 84 VAL A CA 1
ATOM 643 C C . VAL A 1 84 ? -0.334 -3.118 -11.988 1.00 97.00 84 VAL A C 1
ATOM 645 O O . VAL A 1 84 ? -0.118 -2.055 -12.571 1.00 97.00 84 VAL A O 1
ATOM 648 N N . ASP A 1 85 ? -1.535 -3.693 -11.978 1.00 97.31 85 ASP A N 1
ATOM 649 C CA . ASP A 1 85 ? -2.691 -3.082 -12.631 1.00 97.31 85 ASP A CA 1
ATOM 650 C C . ASP A 1 85 ? -3.175 -1.862 -11.845 1.00 97.31 85 ASP A C 1
ATOM 652 O O . ASP A 1 85 ? -3.283 -1.897 -10.616 1.00 97.31 85 ASP A O 1
ATOM 656 N N . VAL A 1 86 ? -3.508 -0.782 -12.552 1.00 97.25 86 VAL A N 1
ATOM 657 C CA . VAL A 1 86 ? -3.960 0.477 -11.947 1.00 97.25 86 VAL A CA 1
ATOM 658 C C . VAL A 1 86 ? -5.270 0.908 -12.582 1.00 97.25 86 VAL A C 1
ATOM 660 O O . VAL A 1 86 ? -5.393 0.969 -13.803 1.00 97.25 86 VAL A O 1
ATOM 663 N N . ILE A 1 87 ? -6.246 1.242 -11.742 1.00 96.88 87 ILE A N 1
ATOM 664 C CA . ILE A 1 87 ? -7.550 1.752 -12.160 1.00 96.88 87 ILE A CA 1
ATOM 665 C C . ILE A 1 87 ? -7.710 3.155 -11.582 1.00 96.88 87 ILE A C 1
ATOM 667 O O . ILE A 1 87 ? -7.585 3.348 -10.372 1.00 96.88 87 ILE A O 1
ATOM 671 N N . ASN A 1 88 ? -8.033 4.132 -12.430 1.00 96.12 88 ASN A N 1
ATOM 672 C CA . ASN A 1 88 ? -8.430 5.461 -11.980 1.00 96.12 88 ASN A CA 1
ATOM 673 C C . ASN A 1 88 ? -9.963 5.571 -11.953 1.00 96.12 88 ASN A C 1
ATOM 675 O O . ASN A 1 88 ? -10.575 5.852 -12.986 1.00 96.12 88 ASN A O 1
ATOM 679 N N . PRO A 1 89 ? -10.621 5.403 -10.788 1.00 95.00 89 PRO A N 1
ATOM 680 C CA . PRO A 1 89 ? -12.081 5.422 -10.716 1.00 95.00 89 PRO A CA 1
ATOM 681 C C . PRO A 1 89 ? -12.681 6.815 -10.968 1.00 95.00 89 PRO A C 1
ATOM 683 O O . PRO A 1 89 ? -13.899 6.965 -10.984 1.00 95.00 89 PRO A O 1
ATOM 686 N N . TRP A 1 90 ? -11.851 7.846 -11.163 1.00 94.19 90 TRP A N 1
ATOM 687 C CA . TRP A 1 90 ? -12.299 9.191 -11.523 1.00 94.19 90 TRP A CA 1
ATOM 688 C C . TRP A 1 90 ? -12.316 9.461 -13.033 1.00 94.19 90 TRP A C 1
ATOM 690 O O . TRP A 1 90 ? -12.887 10.472 -13.432 1.00 94.19 90 TRP A O 1
ATOM 700 N N . GLU A 1 91 ? -11.729 8.595 -13.864 1.00 88.81 91 GLU A N 1
ATOM 701 C CA . GLU A 1 91 ? -11.722 8.758 -15.330 1.00 88.81 91 GLU A CA 1
ATOM 702 C C . GLU A 1 91 ? -12.973 8.186 -16.004 1.00 88.81 91 GLU A C 1
ATOM 704 O O . GLU A 1 91 ? -13.339 8.607 -17.097 1.00 88.81 91 GLU A O 1
ATOM 709 N N . SER A 1 92 ? -13.667 7.259 -15.345 1.00 65.19 92 SER A N 1
ATOM 710 C CA . SER A 1 92 ? -14.936 6.706 -15.821 1.00 65.19 92 SER A CA 1
ATOM 711 C C . SER A 1 92 ? -16.102 7.558 -15.313 1.00 65.19 92 SER A C 1
ATOM 713 O O . SER A 1 92 ? -16.678 7.275 -14.260 1.00 65.19 92 SER A O 1
ATOM 715 N N . ARG A 1 93 ? -16.433 8.625 -16.042 1.00 52.16 93 ARG A N 1
ATOM 716 C CA . ARG A 1 93 ? -17.718 9.328 -15.932 1.00 52.16 93 ARG A CA 1
ATOM 717 C C . ARG A 1 93 ? -18.348 9.514 -17.297 1.00 52.16 93 ARG A C 1
ATOM 719 O O . ARG A 1 93 ? -17.613 9.929 -18.217 1.00 52.16 93 ARG A O 1
#

Radius of gyration: 15.84 Å; Cα contacts (8 Å, |Δi|>4): 99; chains: 1; bounding box: 35×29×38 Å

Foldseek 3Di:
DVPDPDDDVVVVVVVVVVVVCVVCVVPDDDQDPQLVVQLVVLQVVQVVVVHGQDSVNSSQQSVCVSVVHADADCPVVSCPPRPHHYDDPVVPD

pLDDT: mean 95.02, std 6.38, range [52.16, 98.5]

Secondary structure (DSSP, 8-state):
-TTSPSSHHHHHHHHHHHHHHHHTGGG-----HHHHHHHHHHHHHHHHTT-PPPHHHHHHHHHHHHTT--EE-S-GGGTTTSSS-EE-TTT--

Solvent-accessible surface area (backbone atoms only — not comparable to full-atom values): 5552 Å² total; per-residue (Å²): 105,90,90,48,68,92,51,70,72,34,54,52,51,51,55,55,49,52,49,53,52,62,76,41,54,96,73,65,78,77,88,44,71,60,13,49,53,40,15,53,50,49,34,50,52,31,44,77,70,76,39,86,54,55,69,68,60,26,42,53,49,10,37,24,44,64,69,80,41,65,47,78,40,89,66,54,80,79,51,65,93,50,91,50,53,74,42,49,79,82,73,76,120